Protein AF-A0A948K6X3-F1 (afdb_monomer)

Sequence (86 aa):
MWLKSGVALLVGLVINTSLMLNLTLLLPLPIDVLLLLGFVLGFIVWAAVMTWFYCQPSLRQA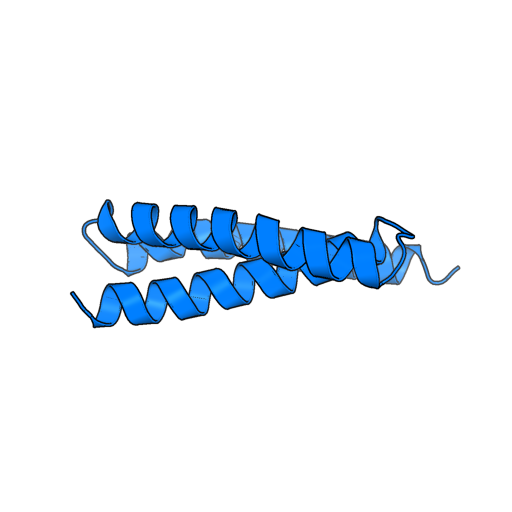LRPCVPVLLLSVTGNVLLILGGSQ

Secondary structure (DSSP, 8-state):
-HHHHHHHHHHHHHHHHHHHHHHHHH----HHHHHHHHHHHHHHHHHHHHHHHHHSSSHHHHHTTHHHHHHHHHHHHHHHHHHS--

pLDDT: mean 82.57, std 7.79, range [41.88, 92.38]

Solvent-accessible surface area (backbone atoms only — not comparable to full-atom values): 4793 Å² total; per-residue (Å²): 111,67,69,57,53,54,50,28,51,54,50,25,49,53,52,37,56,52,49,47,53,46,47,60,74,76,41,98,63,58,66,69,58,50,54,52,48,46,51,56,50,34,5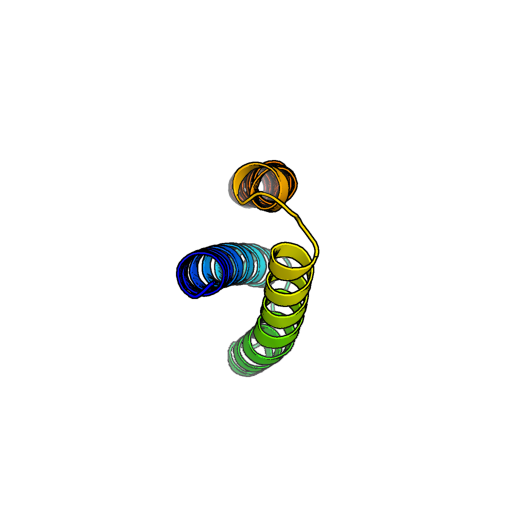3,53,48,33,53,52,38,42,54,48,46,67,74,36,94,45,71,69,69,44,47,56,66,53,52,60,56,51,50,51,49,51,52,51,45,53,50,51,56,66,66,67,73,118

Radius of gyration: 14.58 Å; Cα contacts (8 Å, |Δi|>4): 49; chains: 1; bounding box: 41×21×37 Å

Foldseek 3Di:
DVVLLVVLQVLLVLLLVLVLLLCVLPPVDDPVVSVVVSVVVSVVSSVVSSVLSVPDPDPVVSCVVSVVSSVVSVVSNVVSVVVVPD

Structure (mmCIF, N/CA/C/O backbone):
data_AF-A0A948K6X3-F1
#
_entry.id   AF-A0A948K6X3-F1
#
loop_
_atom_site.group_PDB
_atom_site.id
_atom_site.type_symbol
_atom_site.label_atom_id
_atom_site.label_alt_id
_atom_site.label_comp_id
_atom_site.label_asym_id
_atom_site.label_entity_id
_atom_site.label_seq_id
_atom_site.pdbx_PDB_ins_code
_atom_site.Cartn_x
_atom_site.Cartn_y
_atom_site.Cartn_z
_atom_site.occupancy
_atom_site.B_iso_or_equiv
_atom_site.auth_seq_id
_atom_site.auth_comp_id
_atom_site.auth_asym_id
_atom_site.auth_atom_id
_atom_site.pdbx_PDB_model_num
ATOM 1 N N . MET A 1 1 ? -21.354 5.227 10.382 1.00 59.25 1 MET A N 1
ATOM 2 C CA . MET A 1 1 ? -20.579 4.048 9.923 1.00 59.25 1 MET A CA 1
ATOM 3 C C . MET A 1 1 ? -20.291 4.094 8.427 1.00 59.25 1 MET A C 1
ATOM 5 O O . MET A 1 1 ? -19.141 3.922 8.062 1.00 59.25 1 MET A O 1
ATOM 9 N N . TRP A 1 2 ? -21.264 4.463 7.590 1.00 71.88 2 TRP A N 1
ATOM 10 C CA . TRP A 1 2 ? -21.088 4.660 6.141 1.00 71.88 2 TRP A CA 1
ATOM 11 C C . TRP A 1 2 ? -19.927 5.583 5.729 1.00 71.88 2 TRP A C 1
ATOM 13 O O . TRP A 1 2 ? -19.197 5.272 4.796 1.00 71.88 2 TRP A O 1
ATOM 23 N N . LEU A 1 3 ? -19.698 6.682 6.462 1.00 79.00 3 LEU A N 1
ATOM 24 C CA . LEU A 1 3 ? -18.593 7.605 6.171 1.00 79.00 3 LEU A CA 1
ATOM 25 C C . LEU A 1 3 ? -17.210 6.937 6.313 1.00 79.00 3 LEU A C 1
ATOM 27 O O . LEU A 1 3 ? -16.306 7.222 5.537 1.00 79.00 3 LEU A O 1
ATOM 31 N N . LYS A 1 4 ? -17.048 6.018 7.280 1.00 75.62 4 LYS A N 1
ATOM 32 C CA . LYS A 1 4 ? -15.806 5.247 7.458 1.00 75.62 4 LYS A CA 1
ATOM 33 C C . LYS A 1 4 ? -15.577 4.310 6.278 1.00 75.62 4 LYS A C 1
ATOM 35 O O . LYS A 1 4 ? -14.470 4.276 5.760 1.00 75.62 4 LYS A O 1
ATOM 40 N N . SER A 1 5 ? -16.623 3.617 5.835 1.00 82.19 5 SER A N 1
ATOM 41 C CA . SER A 1 5 ? -16.571 2.717 4.681 1.00 82.19 5 SER A CA 1
ATOM 42 C C . SER A 1 5 ? -16.282 3.482 3.387 1.00 82.19 5 SER A C 1
ATOM 44 O O . SER A 1 5 ? -15.429 3.065 2.616 1.00 82.19 5 SER A O 1
ATOM 46 N N . GLY A 1 6 ? -16.917 4.639 3.173 1.00 85.44 6 GLY A N 1
ATOM 47 C CA . GLY A 1 6 ? -16.656 5.484 2.004 1.00 85.44 6 GLY A CA 1
ATOM 48 C C . GLY A 1 6 ? -15.206 5.975 1.943 1.00 85.44 6 GLY A C 1
ATOM 49 O O . GLY A 1 6 ? -14.560 5.867 0.903 1.00 85.44 6 GLY A O 1
ATOM 50 N N . VAL A 1 7 ? -14.659 6.440 3.072 1.00 85.62 7 VAL A N 1
ATOM 51 C CA . VAL A 1 7 ? -13.248 6.856 3.144 1.00 85.62 7 VAL A CA 1
ATOM 52 C C . VAL A 1 7 ? -12.308 5.660 2.984 1.00 85.62 7 VAL A C 1
ATOM 54 O O . VAL A 1 7 ? -11.341 5.761 2.240 1.00 85.62 7 VAL A O 1
ATOM 57 N N . ALA A 1 8 ? -12.590 4.523 3.623 1.00 84.06 8 ALA A N 1
ATOM 58 C CA . ALA A 1 8 ? -11.790 3.308 3.476 1.00 84.06 8 ALA A CA 1
ATOM 59 C C . ALA A 1 8 ? -11.766 2.804 2.024 1.00 84.06 8 ALA A C 1
ATOM 61 O O . ALA A 1 8 ? -10.726 2.355 1.551 1.00 84.06 8 ALA A O 1
ATOM 62 N N . LEU A 1 9 ? -12.879 2.932 1.294 1.00 86.75 9 LEU A N 1
ATOM 63 C CA . LEU A 1 9 ? -12.964 2.574 -0.121 1.00 86.75 9 LEU A CA 1
ATOM 64 C C . LEU A 1 9 ? -12.079 3.490 -0.971 1.00 86.75 9 LEU A C 1
ATOM 66 O O . LEU A 1 9 ? -11.265 2.992 -1.744 1.00 86.75 9 LEU A O 1
ATOM 70 N N . LEU A 1 10 ? -12.176 4.811 -0.783 1.00 87.75 10 LEU A N 1
ATOM 71 C CA . LEU A 1 10 ? -11.318 5.772 -1.484 1.00 87.75 10 LEU A CA 1
ATOM 72 C C . LEU A 1 10 ? -9.835 5.556 -1.170 1.00 87.75 10 LEU A C 1
ATOM 74 O O . LEU A 1 10 ? -9.007 5.545 -2.075 1.00 87.75 10 LEU A O 1
ATOM 78 N N . VAL A 1 11 ? -9.492 5.344 0.099 1.00 87.00 11 VAL A N 1
ATOM 79 C CA . VAL A 1 11 ? -8.109 5.095 0.528 1.00 87.00 11 VAL A CA 1
ATOM 80 C C . VAL A 1 11 ? -7.584 3.786 -0.053 1.00 87.00 11 VAL A C 1
ATOM 82 O O . VAL A 1 11 ? -6.479 3.761 -0.587 1.00 87.00 11 VAL A O 1
ATOM 85 N N . GLY A 1 12 ? -8.376 2.713 0.001 1.00 86.12 12 GLY A N 1
ATOM 86 C CA . GLY A 1 12 ? -8.024 1.429 -0.600 1.00 86.12 12 GLY A CA 1
ATOM 87 C C . GLY A 1 12 ? -7.808 1.542 -2.107 1.00 86.12 12 GLY A C 1
ATOM 88 O O . GLY A 1 12 ? -6.837 0.991 -2.619 1.00 86.12 12 GLY A O 1
ATOM 89 N N . LEU A 1 13 ? -8.644 2.323 -2.802 1.00 86.38 13 LEU A N 1
ATOM 90 C CA . LEU A 1 13 ? -8.486 2.598 -4.230 1.00 86.38 13 LEU A CA 1
ATOM 91 C C . LEU A 1 13 ? -7.151 3.292 -4.517 1.00 86.38 13 LEU A C 1
ATOM 93 O O . LEU A 1 13 ? -6.410 2.824 -5.371 1.00 86.38 13 LEU A O 1
ATOM 97 N N . VAL A 1 14 ? -6.833 4.362 -3.780 1.00 87.81 14 VAL A N 1
ATOM 98 C CA . VAL A 1 14 ? -5.590 5.136 -3.951 1.00 87.81 14 VAL A CA 1
ATOM 99 C C . VAL A 1 14 ? -4.351 4.283 -3.672 1.00 87.81 14 VAL A C 1
ATOM 101 O O . VAL A 1 14 ? -3.376 4.347 -4.419 1.00 87.81 14 VAL A O 1
ATOM 104 N N . ILE A 1 15 ? -4.378 3.457 -2.622 1.00 87.19 15 ILE A N 1
ATOM 105 C CA . ILE A 1 15 ? -3.278 2.531 -2.322 1.00 87.19 15 ILE A CA 1
ATOM 106 C C . ILE A 1 15 ? -3.129 1.509 -3.453 1.00 87.19 15 ILE A C 1
ATOM 108 O O . ILE A 1 15 ? -2.007 1.237 -3.877 1.00 87.19 15 ILE A O 1
ATOM 112 N N . ASN A 1 16 ? -4.236 0.985 -3.982 1.00 87.38 16 ASN A N 1
ATOM 113 C CA . ASN A 1 16 ? -4.201 -0.003 -5.055 1.00 87.38 16 ASN A CA 1
ATOM 114 C C . ASN A 1 16 ? -3.633 0.563 -6.366 1.00 87.38 16 ASN A C 1
ATOM 116 O O . ASN A 1 16 ? -2.748 -0.049 -6.963 1.00 87.38 16 ASN A O 1
ATOM 120 N N . THR A 1 17 ? -4.076 1.748 -6.802 1.00 84.00 17 THR A N 1
ATOM 121 C CA . THR A 1 17 ? -3.499 2.404 -7.991 1.00 84.00 17 THR A CA 1
ATOM 122 C C . THR A 1 17 ? -2.022 2.714 -7.798 1.00 84.00 17 THR A C 1
ATOM 124 O O . THR A 1 17 ? -1.232 2.517 -8.717 1.00 84.00 17 THR A O 1
ATOM 127 N N . SER A 1 18 ? -1.626 3.140 -6.598 1.00 85.44 18 SER A N 1
ATOM 128 C CA . SER A 1 18 ? -0.221 3.397 -6.277 1.00 85.44 18 SER A CA 1
ATOM 129 C C . SER A 1 18 ? 0.636 2.122 -6.332 1.00 85.44 18 SER A C 1
ATOM 131 O O . SER A 1 18 ? 1.744 2.139 -6.871 1.00 85.44 18 SER A O 1
ATOM 133 N N . LEU A 1 19 ? 0.114 0.995 -5.837 1.00 83.06 19 LEU A N 1
ATOM 134 C CA . LEU A 1 19 ? 0.782 -0.308 -5.895 1.00 83.06 19 LEU A CA 1
ATOM 135 C C . LEU A 1 19 ? 0.944 -0.799 -7.342 1.00 83.06 19 LEU A C 1
ATOM 137 O O . LEU A 1 19 ? 2.029 -1.229 -7.726 1.00 83.06 19 LEU A O 1
ATOM 141 N N . MET A 1 20 ? -0.111 -0.690 -8.155 1.00 83.38 20 MET 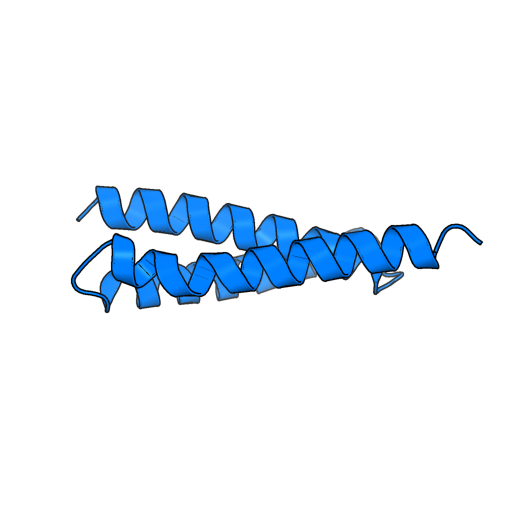A N 1
ATOM 142 C CA . MET A 1 20 ? -0.079 -1.061 -9.575 1.00 83.38 20 MET A CA 1
ATOM 143 C C . MET A 1 20 ? 0.928 -0.242 -10.379 1.00 83.38 20 MET A C 1
ATOM 145 O O . MET A 1 20 ? 1.600 -0.795 -11.250 1.00 83.38 20 MET A O 1
ATOM 149 N N . LEU A 1 21 ? 1.081 1.046 -10.061 1.00 80.44 21 LEU A N 1
ATOM 150 C CA . LEU A 1 21 ? 2.083 1.893 -10.706 1.00 80.44 21 LEU A CA 1
ATOM 151 C C . LEU A 1 21 ? 3.504 1.357 -10.471 1.00 80.44 21 LEU A C 1
ATOM 153 O O . LEU A 1 21 ? 4.256 1.183 -11.425 1.00 80.44 21 LEU A O 1
ATOM 157 N N . ASN A 1 22 ? 3.833 1.007 -9.221 1.00 81.31 22 ASN A N 1
ATOM 158 C CA . ASN A 1 22 ? 5.141 0.430 -8.895 1.00 81.31 22 ASN A CA 1
ATOM 159 C C . ASN A 1 22 ? 5.332 -0.946 -9.537 1.00 81.31 22 ASN A C 1
ATOM 161 O O . ASN A 1 22 ? 6.415 -1.236 -10.028 1.00 81.31 22 ASN A O 1
ATOM 165 N N . LEU A 1 23 ? 4.301 -1.799 -9.535 1.00 80.75 23 LEU A N 1
ATOM 166 C CA . LEU A 1 23 ? 4.377 -3.146 -10.113 1.00 80.75 23 LEU A CA 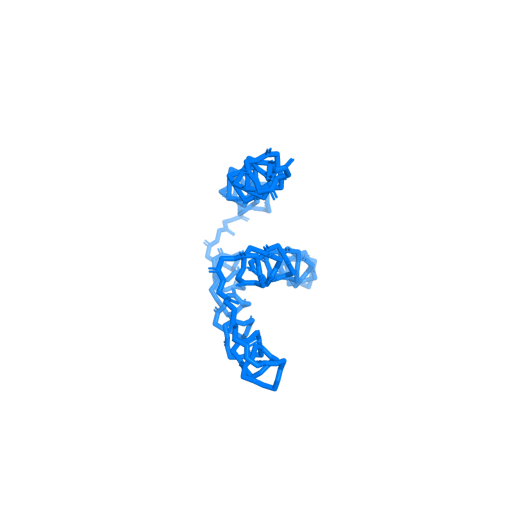1
ATOM 167 C C . LEU A 1 23 ? 4.618 -3.109 -11.624 1.00 80.75 23 LEU A C 1
ATOM 169 O O . LEU A 1 23 ? 5.446 -3.870 -12.112 1.00 80.75 23 LEU A O 1
ATOM 173 N N . THR A 1 24 ? 3.961 -2.191 -12.339 1.00 81.12 24 THR A N 1
ATOM 174 C CA . THR A 1 24 ? 4.218 -1.955 -13.772 1.00 81.12 24 THR A CA 1
ATOM 175 C C . THR A 1 24 ? 5.665 -1.535 -14.023 1.00 81.12 24 THR A C 1
ATOM 177 O O . THR A 1 24 ? 6.259 -1.923 -15.022 1.00 81.12 24 THR A O 1
ATOM 180 N N . LEU A 1 25 ? 6.231 -0.731 -13.119 1.00 75.25 25 LEU A N 1
ATOM 181 C CA . LEU A 1 25 ? 7.574 -0.181 -13.271 1.00 75.25 25 LEU A CA 1
ATOM 182 C C . LEU A 1 25 ? 8.675 -1.182 -12.880 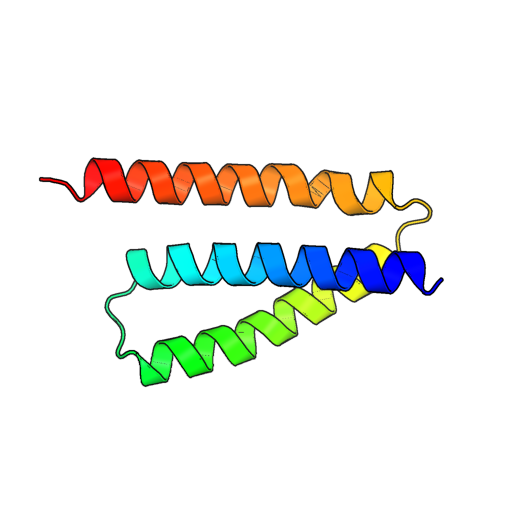1.00 75.25 25 LEU A C 1
ATOM 184 O O . LEU A 1 25 ? 9.742 -1.184 -13.484 1.00 75.25 25 LEU A O 1
ATOM 188 N N . LEU A 1 26 ? 8.426 -2.038 -11.882 1.00 78.50 26 LEU A N 1
ATOM 189 C CA . LEU A 1 26 ? 9.379 -3.052 -11.410 1.00 78.50 26 LEU A CA 1
ATOM 190 C C . LEU A 1 26 ? 9.381 -4.323 -12.256 1.00 78.50 26 LEU A C 1
ATOM 192 O O . LEU A 1 26 ? 10.408 -4.995 -12.344 1.00 78.50 26 LEU A O 1
ATOM 196 N N . LEU A 1 27 ? 8.223 -4.709 -12.789 1.00 78.50 27 LEU A N 1
ATOM 197 C CA . LEU A 1 27 ? 8.009 -6.037 -13.345 1.00 78.50 27 LEU A CA 1
ATOM 198 C C . LEU A 1 27 ? 7.606 -5.930 -14.823 1.00 78.50 27 LEU A C 1
ATOM 200 O O . LEU A 1 27 ? 6.494 -5.488 -15.115 1.00 78.50 27 LEU A O 1
ATOM 204 N N . PRO A 1 28 ? 8.455 -6.379 -15.769 1.00 80.50 28 PRO A N 1
ATOM 205 C CA . PRO A 1 28 ? 8.137 -6.386 -17.195 1.00 80.50 28 PRO A CA 1
ATOM 206 C C . PRO A 1 28 ? 7.215 -7.570 -17.530 1.00 80.50 28 PRO A C 1
ATOM 208 O O . PRO A 1 28 ? 7.588 -8.499 -18.246 1.00 80.50 28 PRO A O 1
ATOM 211 N N . LEU A 1 29 ? 6.019 -7.580 -16.944 1.00 84.88 29 LEU A N 1
ATOM 212 C CA . LEU A 1 29 ? 5.009 -8.606 -17.178 1.00 84.88 29 LEU A CA 1
ATOM 213 C C . LEU A 1 29 ? 4.095 -8.247 -18.358 1.00 84.88 29 LEU A C 1
ATOM 215 O O . LEU A 1 29 ? 3.890 -7.068 -18.653 1.00 84.88 29 LEU A O 1
ATOM 219 N N . PRO A 1 30 ? 3.475 -9.255 -18.999 1.00 88.38 30 PRO A N 1
ATOM 220 C CA . PRO A 1 30 ? 2.393 -9.030 -19.947 1.00 88.38 30 PRO A CA 1
ATOM 221 C C . PRO A 1 30 ? 1.228 -8.286 -19.288 1.00 88.38 30 PRO A C 1
ATOM 223 O O . PRO A 1 30 ? 0.895 -8.540 -18.125 1.00 88.38 30 PRO A O 1
ATOM 226 N N . ILE A 1 31 ? 0.565 -7.421 -20.059 1.00 85.69 31 ILE A N 1
ATOM 227 C CA . ILE A 1 31 ? -0.535 -6.577 -19.575 1.00 85.69 31 ILE A CA 1
ATOM 228 C C . ILE A 1 31 ? -1.668 -7.406 -18.948 1.00 85.69 31 ILE A C 1
ATOM 230 O O . ILE A 1 31 ? -2.192 -7.031 -17.902 1.00 85.69 31 ILE A O 1
ATOM 234 N N . ASP A 1 32 ? -1.986 -8.572 -19.521 1.00 89.94 32 ASP A N 1
ATOM 235 C CA . ASP A 1 32 ? -3.063 -9.452 -19.051 1.00 89.94 32 ASP A CA 1
ATOM 236 C C . ASP A 1 32 ? -2.778 -10.016 -17.652 1.00 89.94 32 ASP A C 1
ATOM 238 O O . ASP A 1 32 ? -3.660 -10.079 -16.792 1.00 89.94 32 ASP A O 1
ATOM 242 N N . VAL A 1 33 ? -1.517 -10.377 -17.397 1.00 89.69 33 VAL A N 1
ATOM 243 C CA . VAL A 1 33 ? -1.065 -10.876 -16.092 1.00 89.69 33 VAL A CA 1
ATOM 244 C C . VAL A 1 33 ? -1.078 -9.745 -15.071 1.00 89.69 33 VAL A C 1
ATOM 246 O O . VAL A 1 33 ? -1.493 -9.948 -13.931 1.00 89.69 33 VAL A O 1
ATOM 249 N N . LEU A 1 34 ? -0.665 -8.544 -15.479 1.00 86.44 34 LEU A N 1
ATOM 250 C CA . LEU A 1 34 ? -0.644 -7.373 -14.611 1.00 86.44 34 LEU A CA 1
ATOM 251 C C . LEU A 1 34 ? -2.062 -6.948 -14.192 1.00 86.44 34 LEU A C 1
ATOM 253 O O . LEU A 1 34 ? -2.295 -6.653 -13.021 1.00 86.44 34 LEU A O 1
ATOM 257 N N . LEU A 1 35 ? -3.022 -6.992 -15.121 1.00 86.38 35 LEU A N 1
ATOM 258 C CA . LEU A 1 35 ? -4.447 -6.753 -14.867 1.00 86.38 35 LEU A CA 1
ATOM 259 C C . LEU A 1 35 ? -5.025 -7.762 -13.870 1.00 86.38 35 LEU A C 1
ATOM 261 O O . LEU A 1 35 ? -5.678 -7.366 -12.901 1.00 86.38 35 LEU A O 1
ATOM 265 N N . LEU A 1 36 ? -4.754 -9.056 -14.072 1.00 90.38 36 LEU A N 1
ATOM 266 C CA . LEU A 1 36 ? -5.197 -10.106 -13.152 1.00 90.38 36 LEU A CA 1
ATOM 267 C C . LEU A 1 36 ? -4.581 -9.922 -11.760 1.00 90.38 36 LEU A C 1
ATOM 269 O O . LEU A 1 36 ? -5.278 -10.012 -10.748 1.00 90.38 36 LEU A O 1
ATOM 273 N N . LEU A 1 37 ? -3.284 -9.623 -11.702 1.00 89.31 37 LEU A N 1
ATOM 274 C CA . LEU A 1 37 ? -2.569 -9.403 -10.452 1.00 89.31 37 LEU A CA 1
ATOM 275 C C . LEU A 1 37 ? -3.104 -8.171 -9.712 1.00 89.31 37 LEU A C 1
ATOM 277 O O . LEU A 1 37 ? -3.337 -8.235 -8.507 1.00 89.31 37 LEU A O 1
ATOM 281 N N . GLY A 1 38 ? -3.365 -7.075 -10.425 1.00 87.50 38 GLY A N 1
ATOM 282 C CA . GLY A 1 38 ? -3.970 -5.865 -9.871 1.00 87.50 38 GLY A CA 1
ATOM 283 C C . GLY A 1 38 ? -5.376 -6.068 -9.341 1.00 87.50 38 GLY A C 1
ATOM 284 O O . GLY A 1 38 ? -5.730 -5.504 -8.306 1.00 87.50 38 GLY A O 1
ATOM 285 N N . PHE A 1 39 ? -6.162 -6.917 -9.996 1.00 87.75 39 PHE A N 1
ATOM 286 C CA . PHE A 1 39 ? -7.480 -7.299 -9.512 1.00 87.75 39 PHE A CA 1
ATOM 287 C C . PHE A 1 39 ? -7.388 -8.082 -8.195 1.00 87.75 39 PHE A C 1
ATOM 289 O O . PHE A 1 39 ? -8.007 -7.694 -7.203 1.00 87.75 39 PHE A O 1
ATOM 296 N N . VAL A 1 40 ? -6.572 -9.142 -8.147 1.00 92.38 40 VAL A N 1
ATOM 297 C CA . VAL A 1 40 ? -6.431 -9.985 -6.945 1.00 92.38 40 VAL A CA 1
ATOM 298 C C . VAL A 1 40 ? -5.829 -9.197 -5.780 1.00 92.38 40 VAL A C 1
ATOM 300 O O . VAL A 1 40 ? -6.388 -9.193 -4.681 1.00 92.38 40 VAL A O 1
ATOM 303 N N . LEU A 1 41 ? -4.722 -8.485 -6.011 1.00 88.38 41 LEU A N 1
ATOM 304 C CA . LEU A 1 41 ? -4.081 -7.664 -4.982 1.00 88.38 41 LEU A CA 1
ATOM 305 C C . LEU A 1 41 ? -4.986 -6.519 -4.532 1.00 88.38 41 LEU A C 1
ATOM 307 O O . LEU A 1 41 ? -5.051 -6.234 -3.337 1.00 88.38 41 LEU A O 1
ATOM 311 N N . GLY A 1 42 ? -5.735 -5.912 -5.453 1.00 88.00 42 GLY A N 1
ATOM 312 C CA . GLY A 1 42 ? -6.686 -4.855 -5.134 1.00 88.00 42 GLY A CA 1
ATOM 313 C C . GLY A 1 42 ? -7.758 -5.303 -4.153 1.00 88.00 42 GLY A C 1
ATOM 314 O O . GLY A 1 42 ? -8.031 -4.587 -3.190 1.00 88.00 42 GLY A O 1
ATOM 315 N N . PHE A 1 43 ? -8.307 -6.509 -4.321 1.00 87.56 43 PHE A N 1
ATOM 316 C CA . PHE A 1 43 ? -9.264 -7.074 -3.366 1.00 87.56 43 PHE A CA 1
ATOM 317 C C . PHE A 1 43 ? -8.648 -7.337 -1.990 1.00 87.56 43 PHE A C 1
ATOM 319 O O . PHE A 1 43 ? -9.269 -7.020 -0.974 1.00 87.56 43 PHE A O 1
ATOM 326 N N . ILE A 1 44 ? -7.424 -7.869 -1.940 1.00 90.94 44 ILE A N 1
ATOM 327 C CA . ILE A 1 44 ? -6.713 -8.140 -0.680 1.00 90.94 44 ILE A CA 1
ATOM 328 C C . ILE A 1 44 ? -6.438 -6.832 0.071 1.00 90.94 44 ILE A C 1
ATOM 330 O O . ILE A 1 44 ? -6.763 -6.712 1.254 1.00 90.94 44 ILE A O 1
ATOM 334 N N . VAL A 1 45 ? -5.885 -5.832 -0.621 1.00 87.75 45 VAL A N 1
ATOM 335 C CA . VAL A 1 45 ? -5.599 -4.504 -0.059 1.00 87.75 45 VAL A CA 1
ATOM 336 C C . VAL A 1 45 ? -6.886 -3.837 0.408 1.00 87.75 45 VAL A C 1
ATOM 338 O O . VAL A 1 45 ? -6.935 -3.302 1.513 1.00 87.75 45 VAL A O 1
ATOM 341 N N . TRP A 1 46 ? -7.950 -3.900 -0.390 1.00 88.75 46 TRP A N 1
ATOM 342 C CA . TRP A 1 46 ? -9.238 -3.323 -0.024 1.00 88.75 46 TRP A CA 1
ATOM 343 C C . TRP A 1 46 ? -9.828 -3.972 1.233 1.00 88.75 46 TRP A C 1
ATOM 345 O O . TRP A 1 46 ? -10.246 -3.257 2.146 1.00 88.75 46 TRP A O 1
ATOM 355 N N . ALA A 1 47 ? -9.807 -5.304 1.332 1.00 88.56 47 ALA A N 1
ATOM 356 C CA . ALA A 1 47 ? -10.282 -6.023 2.512 1.00 88.56 47 ALA A CA 1
ATOM 357 C C .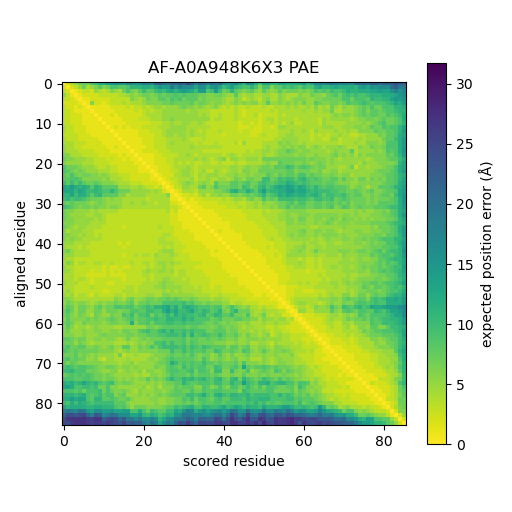 ALA A 1 47 ? -9.456 -5.678 3.764 1.00 88.56 47 ALA A C 1
ATOM 359 O O . ALA A 1 47 ? -10.022 -5.440 4.836 1.00 88.56 47 ALA A O 1
ATOM 360 N N . ALA A 1 48 ? -8.131 -5.576 3.632 1.00 89.00 48 ALA A N 1
ATOM 361 C CA . ALA A 1 48 ? -7.238 -5.166 4.716 1.00 89.00 48 ALA A CA 1
ATOM 362 C C . ALA A 1 48 ? -7.504 -3.719 5.173 1.00 89.00 48 ALA A C 1
ATOM 364 O O . ALA A 1 48 ? -7.601 -3.447 6.369 1.00 89.00 48 ALA A O 1
ATOM 365 N N . VAL A 1 49 ? -7.684 -2.784 4.235 1.00 87.44 49 VAL A N 1
ATOM 366 C CA . VAL A 1 49 ? -7.989 -1.378 4.551 1.00 87.44 49 VAL A CA 1
ATOM 367 C C . VAL A 1 49 ? -9.360 -1.256 5.210 1.00 87.44 49 VAL A C 1
ATOM 369 O O . VAL A 1 49 ? -9.492 -0.565 6.219 1.00 87.44 49 VAL A O 1
ATOM 372 N N . MET A 1 50 ? -10.374 -1.956 4.698 1.00 86.38 50 MET A N 1
ATOM 373 C CA . MET A 1 50 ? -11.709 -1.967 5.297 1.00 86.38 50 MET A CA 1
ATOM 374 C C . MET A 1 50 ? -11.669 -2.492 6.730 1.00 86.38 50 MET A C 1
ATOM 376 O O . MET A 1 50 ? -12.093 -1.791 7.648 1.00 86.38 50 MET A O 1
ATOM 380 N N . THR A 1 51 ? -11.112 -3.684 6.945 1.00 89.50 51 THR A N 1
ATOM 381 C CA . THR A 1 51 ? -11.006 -4.279 8.287 1.00 89.50 51 THR A CA 1
ATOM 382 C C . THR A 1 51 ? -10.243 -3.370 9.254 1.00 89.50 51 THR A C 1
ATOM 384 O O . THR A 1 51 ? -10.728 -3.110 10.355 1.00 89.50 51 THR A O 1
ATOM 387 N N . TRP A 1 52 ? -9.132 -2.769 8.820 1.00 86.81 52 TRP A N 1
ATOM 388 C CA . TRP A 1 52 ? -8.369 -1.811 9.625 1.00 86.81 52 TRP A CA 1
ATOM 389 C C . TRP A 1 52 ? -9.183 -0.573 10.025 1.00 86.81 52 TRP A C 1
ATOM 391 O O . TRP A 1 52 ? -9.197 -0.175 11.192 1.00 86.81 52 TRP A O 1
ATOM 401 N N . PHE A 1 53 ? -9.905 0.033 9.079 1.00 85.19 53 PHE A N 1
ATOM 402 C CA . PHE A 1 53 ? -10.736 1.213 9.341 1.00 85.19 53 PHE A CA 1
ATOM 403 C C . PHE A 1 53 ? -11.910 0.919 10.283 1.00 85.19 53 PHE A C 1
ATOM 405 O O . PHE A 1 53 ? -12.341 1.817 11.016 1.00 85.19 53 PHE A O 1
ATOM 412 N N . TYR A 1 54 ? -12.412 -0.318 1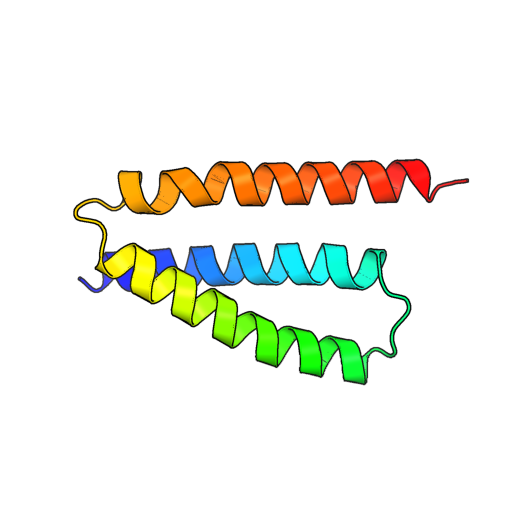0.287 1.00 84.81 54 TYR A N 1
ATOM 413 C CA . TYR A 1 54 ? -13.452 -0.764 11.214 1.00 84.81 54 TYR A CA 1
ATOM 414 C C . TYR A 1 54 ? -12.920 -1.033 12.626 1.00 84.81 54 TYR A C 1
ATOM 416 O O . TYR A 1 54 ? -13.608 -0.698 13.589 1.00 84.81 54 TYR A O 1
ATOM 424 N N . CYS A 1 55 ? -11.702 -1.561 12.768 1.00 86.50 55 CYS A N 1
ATOM 425 C CA . CYS A 1 55 ? -11.082 -1.795 14.077 1.00 86.50 55 CYS A CA 1
ATOM 426 C C . CYS A 1 55 ? -10.702 -0.499 14.811 1.00 86.50 55 CYS A C 1
ATOM 428 O O . CYS A 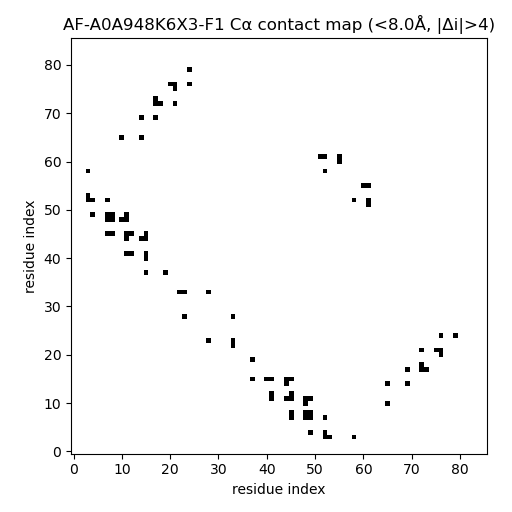1 55 ? -10.622 -0.483 16.037 1.00 86.50 55 CYS A O 1
ATOM 430 N N . GLN A 1 56 ? -10.459 0.595 14.086 1.00 86.44 56 GLN A N 1
ATOM 431 C CA . GLN A 1 56 ? -10.004 1.848 14.686 1.00 86.44 56 GLN A CA 1
ATOM 432 C C . GLN A 1 56 ? -11.170 2.716 15.188 1.00 86.44 56 GLN A C 1
ATOM 434 O O . GLN A 1 56 ? -12.161 2.910 14.471 1.00 86.44 56 GLN A O 1
ATOM 439 N N . PRO A 1 57 ? -11.059 3.339 16.377 1.00 82.50 57 PRO A N 1
ATOM 440 C CA . PRO A 1 57 ? -12.143 4.137 16.941 1.00 82.50 57 PRO A CA 1
ATOM 441 C C . PRO A 1 57 ? -12.345 5.447 16.166 1.00 82.50 57 PRO A C 1
ATOM 443 O O . PRO A 1 57 ? -13.48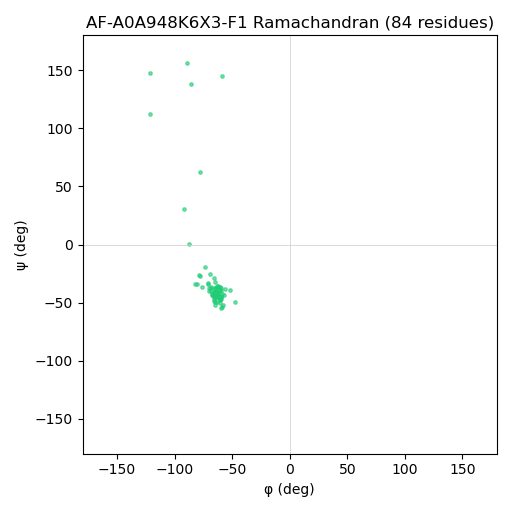7 5.845 15.925 1.00 82.50 57 PRO A O 1
ATOM 446 N N . SER A 1 58 ? -11.279 6.061 15.637 1.00 83.69 58 SER A N 1
ATOM 447 C CA . SER A 1 58 ? -11.350 7.323 14.885 1.00 83.69 58 SER A CA 1
ATOM 448 C C . SER A 1 58 ? -10.799 7.227 13.455 1.00 83.69 58 SER A C 1
ATOM 450 O O . SER A 1 58 ? -9.835 6.517 13.176 1.00 83.69 58 SER A O 1
ATOM 452 N N . LEU A 1 59 ? -11.390 8.005 12.539 1.00 78.25 59 LEU A N 1
ATOM 453 C CA . LEU A 1 59 ? -10.955 8.102 11.136 1.00 78.25 59 LEU A CA 1
ATOM 454 C C . LEU A 1 59 ? -9.517 8.621 10.998 1.00 78.25 59 LEU A C 1
ATOM 456 O O . LEU A 1 59 ? -8.755 8.123 10.176 1.00 78.25 59 LEU A O 1
ATOM 460 N N . ARG A 1 60 ? -9.123 9.592 11.832 1.00 78.12 60 ARG A N 1
ATOM 461 C CA . ARG A 1 60 ? -7.761 10.147 11.815 1.00 78.12 60 ARG A CA 1
ATOM 462 C C . ARG A 1 60 ? -6.705 9.117 12.220 1.00 78.12 60 ARG A C 1
ATOM 464 O O . ARG A 1 60 ? -5.625 9.110 11.640 1.00 78.12 60 ARG A O 1
ATOM 471 N N . GLN A 1 61 ? -7.005 8.248 13.187 1.00 81.81 61 GLN A N 1
ATOM 472 C CA . GLN A 1 61 ? -6.095 7.160 13.564 1.00 81.81 61 GLN A CA 1
ATOM 473 C C . GLN A 1 61 ? -6.004 6.093 12.471 1.00 81.81 61 GLN A C 1
ATOM 475 O O . GLN A 1 61 ? -4.910 5.604 12.211 1.00 81.81 61 GLN A O 1
ATOM 480 N N . ALA A 1 62 ? -7.113 5.791 11.789 1.00 80.50 62 ALA A N 1
ATOM 481 C CA . ALA A 1 62 ? -7.120 4.846 10.673 1.00 80.50 62 ALA A CA 1
ATOM 482 C C . ALA A 1 62 ? -6.297 5.335 9.467 1.00 80.50 62 ALA A C 1
ATOM 484 O O . ALA A 1 62 ? -5.599 4.542 8.845 1.00 80.50 62 ALA A O 1
ATOM 485 N N . LEU A 1 63 ? -6.334 6.641 9.177 1.00 82.00 63 LEU A N 1
ATOM 486 C CA . LEU A 1 63 ? -5.610 7.268 8.062 1.00 82.00 63 LEU A CA 1
ATOM 487 C C . LEU A 1 63 ? -4.114 7.480 8.321 1.00 82.00 63 LEU A C 1
ATOM 489 O O . LEU A 1 63 ? -3.331 7.512 7.373 1.00 82.00 63 LEU A O 1
ATOM 493 N N . ARG A 1 64 ? -3.705 7.635 9.587 1.00 83.44 64 ARG A N 1
ATOM 494 C CA . ARG A 1 64 ? -2.303 7.868 9.979 1.00 83.44 64 ARG A CA 1
ATOM 495 C C . ARG A 1 64 ? -1.298 6.914 9.316 1.00 83.44 64 ARG A C 1
ATOM 497 O O . ARG A 1 64 ? -0.322 7.424 8.777 1.00 83.44 64 ARG A O 1
ATOM 504 N N . PRO A 1 65 ? -1.498 5.582 9.325 1.00 82.00 65 PRO A N 1
ATOM 505 C CA . PRO A 1 65 ? -0.570 4.649 8.685 1.00 82.00 65 PRO A CA 1
ATOM 506 C C . PRO A 1 65 ? -0.645 4.647 7.150 1.00 82.00 65 PRO A C 1
ATOM 508 O O . PRO A 1 65 ? 0.316 4.245 6.506 1.00 82.00 65 PRO A O 1
ATOM 511 N N . CYS A 1 66 ? -1.730 5.128 6.536 1.00 80.81 66 CYS A N 1
ATOM 512 C CA . CYS A 1 66 ? -1.848 5.177 5.074 1.00 80.81 66 CYS A CA 1
ATOM 513 C C . CYS A 1 66 ? -0.932 6.242 4.450 1.00 80.81 66 CYS A C 1
ATOM 515 O O . CYS A 1 66 ? -0.414 6.053 3.353 1.00 80.81 66 CYS A O 1
ATOM 517 N N . VAL A 1 67 ? -0.705 7.351 5.160 1.00 81.81 67 VAL A N 1
ATOM 518 C CA . VAL A 1 67 ? 0.153 8.461 4.714 1.00 81.81 67 VAL A CA 1
ATOM 519 C C . VAL A 1 67 ? 1.604 8.027 4.441 1.00 81.81 67 VAL A C 1
ATOM 521 O O . VAL A 1 67 ? 2.071 8.265 3.327 1.00 81.81 67 VAL A O 1
ATOM 524 N N . PRO A 1 68 ? 2.332 7.374 5.373 1.00 82.81 68 PRO A N 1
ATOM 525 C CA . PRO A 1 68 ? 3.701 6.933 5.113 1.00 82.81 68 PRO A CA 1
ATOM 526 C C . PRO A 1 68 ? 3.782 5.859 4.021 1.00 82.81 68 PRO A C 1
ATOM 528 O O . PRO A 1 68 ? 4.744 5.863 3.263 1.00 82.81 68 PRO A O 1
ATOM 531 N N . VAL A 1 69 ? 2.775 4.987 3.886 1.00 82.81 69 VAL A N 1
ATOM 532 C CA . VAL A 1 69 ? 2.726 3.976 2.810 1.00 82.81 69 VAL A CA 1
ATOM 533 C C . VAL A 1 69 ? 2.661 4.641 1.435 1.00 82.81 69 VAL A C 1
ATOM 535 O O . VAL A 1 69 ? 3.408 4.274 0.530 1.00 82.81 69 VAL A O 1
ATOM 538 N N . LEU A 1 70 ? 1.813 5.660 1.280 1.00 82.62 70 LEU A N 1
ATOM 539 C CA . LEU A 1 70 ? 1.717 6.415 0.031 1.00 82.62 70 LEU A CA 1
ATOM 540 C C . LEU A 1 70 ? 2.976 7.245 -0.234 1.00 82.62 70 LEU A C 1
ATOM 542 O O . LEU A 1 70 ? 3.447 7.281 -1.364 1.00 82.62 70 LEU A O 1
ATOM 546 N N . LEU A 1 71 ? 3.562 7.860 0.797 1.00 84.12 71 LEU A N 1
ATOM 547 C CA . LEU A 1 71 ? 4.832 8.587 0.685 1.00 84.12 71 LEU A CA 1
ATOM 548 C C . LEU A 1 71 ? 5.983 7.680 0.237 1.00 84.12 71 LEU A C 1
ATOM 550 O O . LEU A 1 71 ? 6.735 8.051 -0.664 1.00 84.12 71 LEU A O 1
ATOM 554 N N . LEU A 1 72 ? 6.098 6.487 0.823 1.00 84.31 72 LEU A N 1
ATOM 555 C CA . LEU A 1 72 ? 7.084 5.485 0.422 1.00 84.31 72 LEU A CA 1
ATOM 556 C C . LEU A 1 72 ? 6.881 5.079 -1.042 1.00 84.31 72 LEU A C 1
ATOM 558 O O . LEU A 1 72 ? 7.837 5.045 -1.809 1.00 84.31 72 LEU A O 1
ATOM 562 N N . SER A 1 73 ? 5.631 4.843 -1.440 1.00 83.88 73 SER A N 1
ATOM 563 C CA . SER A 1 73 ? 5.267 4.485 -2.812 1.00 83.88 73 SER A CA 1
ATOM 564 C C . SER A 1 73 ? 5.584 5.590 -3.829 1.00 83.88 73 SER A C 1
ATOM 566 O O . SER A 1 73 ? 6.103 5.316 -4.911 1.00 83.88 73 SER A O 1
ATOM 568 N N . VAL A 1 74 ? 5.313 6.855 -3.491 1.00 83.00 74 VAL A N 1
ATOM 569 C CA . VAL A 1 74 ? 5.676 8.009 -4.331 1.00 83.00 74 VAL A CA 1
ATOM 570 C C . VAL A 1 74 ? 7.192 8.117 -4.452 1.00 83.00 74 VAL A C 1
ATOM 572 O O . VAL A 1 74 ? 7.703 8.276 -5.555 1.00 83.00 74 VAL A O 1
ATOM 575 N N . THR A 1 75 ? 7.913 7.983 -3.338 1.00 83.00 75 THR A N 1
ATOM 576 C CA . THR A 1 75 ? 9.380 8.076 -3.315 1.00 83.00 75 THR A CA 1
ATOM 577 C C . THR A 1 75 ? 10.015 6.969 -4.156 1.00 83.00 75 THR A C 1
ATOM 579 O O . THR A 1 75 ? 10.905 7.249 -4.955 1.00 83.00 75 THR A O 1
ATOM 582 N N . GLY A 1 76 ? 9.518 5.733 -4.028 1.00 80.31 76 GLY A N 1
ATOM 583 C CA . GLY A 1 76 ? 9.941 4.594 -4.842 1.00 80.31 76 GLY A CA 1
ATOM 584 C C . GLY A 1 76 ? 9.731 4.840 -6.334 1.00 80.31 76 GLY A C 1
ATOM 585 O O . GLY A 1 76 ? 10.687 4.751 -7.099 1.00 80.31 76 GLY A O 1
ATOM 586 N N . ASN A 1 77 ? 8.522 5.241 -6.745 1.00 79.81 77 ASN A N 1
ATOM 587 C CA . ASN A 1 77 ? 8.236 5.553 -8.150 1.00 79.81 77 ASN A CA 1
ATOM 588 C C . ASN A 1 77 ? 9.121 6.680 -8.697 1.00 79.81 77 ASN A C 1
ATOM 590 O O . ASN A 1 77 ? 9.674 6.544 -9.783 1.00 79.81 77 ASN A O 1
ATOM 594 N N . VAL A 1 78 ? 9.271 7.785 -7.960 1.00 82.75 78 VAL A N 1
ATOM 595 C CA . VAL A 1 78 ? 10.100 8.925 -8.389 1.00 82.75 78 VAL A CA 1
ATOM 596 C C . VAL A 1 78 ? 11.549 8.488 -8.589 1.00 82.75 78 VAL A C 1
ATOM 598 O O . VAL A 1 78 ? 12.144 8.812 -9.615 1.00 82.75 78 VAL A O 1
ATOM 601 N N . LEU A 1 79 ? 12.101 7.713 -7.653 1.00 83.06 79 LEU A N 1
ATOM 602 C CA . LEU A 1 79 ? 13.470 7.211 -7.742 1.00 83.06 79 LEU A CA 1
ATOM 603 C C . LEU A 1 79 ? 13.662 6.260 -8.929 1.00 83.06 79 LEU A C 1
ATOM 605 O O . LEU A 1 79 ? 14.665 6.355 -9.626 1.00 83.06 79 LEU A O 1
ATOM 609 N N . LEU A 1 80 ? 12.704 5.369 -9.177 1.00 76.25 80 LEU A N 1
ATOM 610 C CA . LEU A 1 80 ? 12.760 4.419 -10.289 1.00 76.25 80 LEU A CA 1
ATOM 611 C C . LEU A 1 80 ? 12.630 5.107 -11.651 1.00 76.25 80 LEU A C 1
ATOM 613 O O . LEU A 1 80 ? 13.329 4.731 -12.584 1.00 76.25 80 LEU A O 1
ATOM 617 N N . ILE A 1 81 ? 11.791 6.140 -11.765 1.00 78.81 81 ILE A N 1
ATOM 618 C CA . ILE A 1 81 ? 11.670 6.939 -12.994 1.00 78.81 81 ILE A CA 1
ATOM 619 C C . ILE A 1 81 ? 12.958 7.736 -13.254 1.00 78.81 81 ILE A C 1
ATOM 621 O O . ILE A 1 81 ? 13.435 7.761 -14.383 1.00 78.81 81 ILE A O 1
ATOM 625 N N . LEU A 1 82 ? 13.544 8.352 -12.220 1.00 79.88 82 LEU A N 1
ATOM 626 C CA . LEU A 1 82 ? 14.815 9.087 -12.325 1.00 79.88 82 LEU A CA 1
ATOM 627 C C . LEU A 1 82 ? 16.016 8.167 -12.592 1.00 79.88 82 LEU A C 1
ATOM 629 O O . LEU A 1 82 ? 16.932 8.548 -13.312 1.00 79.88 82 LEU A O 1
ATOM 633 N N . GLY A 1 83 ? 16.031 6.969 -12.005 1.00 70.19 83 GLY A N 1
ATOM 634 C CA . GLY A 1 83 ? 17.092 5.979 -12.199 1.00 70.19 83 GLY A CA 1
ATOM 635 C C . GLY A 1 83 ? 16.978 5.206 -13.515 1.00 70.19 83 GLY A C 1
ATOM 636 O O . GLY A 1 83 ? 17.990 4.753 -14.035 1.00 70.19 83 GLY A O 1
ATOM 637 N N . GLY A 1 84 ? 15.766 5.071 -14.060 1.00 62.75 84 GLY A N 1
ATOM 638 C CA . GLY A 1 84 ? 15.489 4.421 -15.344 1.00 62.75 84 GLY A CA 1
ATOM 639 C C . GLY A 1 84 ? 15.586 5.339 -16.567 1.00 62.75 84 GLY A C 1
ATOM 640 O O . GLY A 1 84 ? 15.337 4.873 -17.673 1.00 62.75 84 GLY A O 1
ATOM 641 N N . SER A 1 85 ? 15.921 6.626 -16.402 1.00 51.09 85 SER A N 1
ATOM 642 C CA . SER A 1 85 ? 16.115 7.581 -17.506 1.00 51.09 85 SER A CA 1
ATOM 643 C C . SER A 1 85 ? 17.573 7.672 -18.001 1.00 51.09 85 SER A C 1
ATOM 645 O O . SER A 1 85 ? 18.000 8.747 -18.432 1.00 51.09 85 SER A O 1
ATOM 647 N N . GLN A 1 86 ? 18.344 6.585 -17.907 1.00 41.88 86 GLN A N 1
ATOM 648 C CA . GLN A 1 86 ? 19.645 6.408 -18.575 1.00 41.88 86 GLN A CA 1
ATOM 649 C C . GLN A 1 86 ? 19.543 5.310 -19.628 1.00 41.88 86 GLN A C 1
ATOM 651 O O . GLN A 1 86 ? 20.217 5.462 -20.670 1.00 41.88 86 GLN A O 1
#

Mean predicted aligned error: 6.02 Å